Protein AF-A0A345XYV9-F1 (afdb_monomer_lite)

Radius of gyration: 31.55 Å; chains: 1; bounding box: 48×34×102 Å

pLDDT: mean 81.47, std 9.33, range [54.47, 95.12]

Structure (mmCIF, N/CA/C/O backbone):
data_AF-A0A345XYV9-F1
#
_entry.id   AF-A0A345XYV9-F1
#
loop_
_atom_site.group_PDB
_atom_site.id
_atom_site.type_symbol
_atom_site.label_atom_id
_atom_site.label_alt_id
_atom_site.label_comp_id
_atom_site.label_asym_id
_atom_site.label_entity_id
_atom_site.label_seq_id
_atom_site.pdbx_PDB_ins_code
_atom_site.Cartn_x
_atom_site.Cartn_y
_atom_site.Cartn_z
_atom_site.occupancy
_atom_site.B_iso_or_equiv
_atom_site.auth_seq_id
_atom_site.auth_comp_id
_atom_site.auth_asym_id
_atom_site.auth_atom_id
_atom_site.pdbx_PDB_model_num
ATOM 1 N N . MET A 1 1 ? 26.709 2.847 -58.798 1.00 54.47 1 MET A N 1
ATOM 2 C CA . MET A 1 1 ? 25.563 3.015 -57.867 1.00 54.47 1 MET A CA 1
ATOM 3 C C . MET A 1 1 ? 25.092 1.719 -57.188 1.00 54.47 1 MET A C 1
ATOM 5 O O . MET A 1 1 ? 24.485 1.822 -56.132 1.00 54.47 1 MET A O 1
ATOM 9 N N . ALA A 1 2 ? 25.376 0.517 -57.713 1.00 59.84 2 ALA A N 1
ATOM 10 C CA . ALA A 1 2 ? 24.894 -0.749 -57.131 1.00 59.84 2 ALA A CA 1
ATOM 11 C C . ALA A 1 2 ? 25.494 -1.095 -55.745 1.00 59.84 2 ALA A C 1
ATOM 13 O O . ALA A 1 2 ? 24.752 -1.429 -54.829 1.00 59.84 2 ALA A O 1
ATOM 14 N N . ARG A 1 3 ? 26.810 -0.907 -55.542 1.00 66.75 3 ARG A N 1
ATOM 15 C CA . ARG A 1 3 ? 27.515 -1.281 -54.291 1.00 66.75 3 ARG A CA 1
ATOM 16 C C . ARG A 1 3 ? 27.036 -0.559 -53.027 1.00 66.75 3 ARG A C 1
ATOM 18 O O . ARG A 1 3 ? 27.032 -1.137 -51.948 1.00 66.75 3 ARG A O 1
ATOM 25 N N . ILE A 1 4 ? 26.613 0.702 -53.162 1.00 77.31 4 ILE A N 1
ATOM 26 C CA . ILE A 1 4 ? 26.137 1.497 -52.020 1.00 77.31 4 ILE A CA 1
ATOM 27 C C . ILE A 1 4 ? 24.778 0.976 -51.534 1.00 77.31 4 ILE A C 1
ATOM 29 O O . ILE A 1 4 ? 24.483 1.034 -50.347 1.00 77.31 4 ILE A O 1
ATOM 33 N N . ARG A 1 5 ? 23.956 0.453 -52.457 1.00 76.50 5 ARG A N 1
ATOM 34 C CA . ARG A 1 5 ? 22.635 -0.104 -52.153 1.00 76.50 5 ARG A CA 1
ATOM 35 C C . ARG A 1 5 ? 22.787 -1.426 -51.408 1.00 76.50 5 ARG A C 1
ATOM 37 O O . ARG A 1 5 ? 22.170 -1.591 -50.366 1.00 76.50 5 ARG A O 1
ATOM 44 N N . THR A 1 6 ? 23.683 -2.299 -51.869 1.00 84.88 6 THR A N 1
ATOM 45 C CA . THR A 1 6 ? 23.986 -3.567 -51.191 1.00 84.88 6 THR A CA 1
ATOM 46 C C . THR A 1 6 ? 24.543 -3.346 -49.782 1.00 84.88 6 THR A C 1
ATOM 48 O O . THR A 1 6 ? 24.063 -3.960 -48.836 1.00 84.88 6 THR A O 1
ATOM 51 N N . ALA A 1 7 ? 25.486 -2.411 -49.611 1.00 86.81 7 ALA A N 1
ATOM 52 C CA . ALA A 1 7 ? 26.042 -2.083 -48.295 1.00 86.81 7 ALA A CA 1
ATOM 53 C C . ALA A 1 7 ? 24.980 -1.543 -47.317 1.00 86.81 7 ALA A C 1
ATOM 55 O O . ALA A 1 7 ? 24.964 -1.923 -46.150 1.00 86.81 7 ALA A O 1
ATOM 56 N N . ARG A 1 8 ? 24.054 -0.700 -47.798 1.00 86.75 8 ARG A N 1
ATOM 57 C CA . ARG A 1 8 ? 22.944 -0.169 -46.987 1.00 86.75 8 ARG A CA 1
ATOM 58 C C . ARG A 1 8 ? 21.970 -1.256 -46.536 1.00 86.75 8 ARG A C 1
ATOM 60 O O . ARG A 1 8 ? 21.510 -1.208 -45.403 1.00 86.75 8 ARG A O 1
ATOM 67 N N . VAL A 1 9 ? 21.679 -2.231 -47.397 1.00 92.56 9 VAL A N 1
ATOM 68 C CA . VAL A 1 9 ? 20.795 -3.358 -47.057 1.00 92.56 9 VAL A CA 1
ATOM 69 C C . VAL A 1 9 ? 21.422 -4.233 -45.974 1.00 92.56 9 VAL A C 1
ATOM 71 O O . VAL A 1 9 ? 20.760 -4.547 -44.991 1.00 92.56 9 VAL A O 1
ATOM 74 N N . ILE A 1 10 ? 22.708 -4.565 -46.102 1.00 92.31 10 ILE A N 1
ATOM 75 C CA . ILE A 1 10 ? 23.420 -5.361 -45.091 1.00 92.31 10 ILE A CA 1
ATOM 76 C C . ILE A 1 10 ? 23.459 -4.621 -43.750 1.00 92.31 10 ILE A C 1
ATOM 78 O O . ILE A 1 10 ? 23.176 -5.215 -42.714 1.00 92.31 10 ILE A O 1
ATOM 82 N N . ALA A 1 11 ? 23.744 -3.316 -43.771 1.00 91.81 11 ALA A N 1
ATOM 83 C CA . ALA A 1 11 ? 23.748 -2.494 -42.565 1.00 91.81 11 ALA A CA 1
ATOM 84 C C . ALA A 1 11 ? 22.368 -2.444 -41.882 1.00 91.81 11 ALA A C 1
ATOM 86 O O . ALA A 1 11 ? 22.289 -2.537 -40.660 1.00 91.81 11 ALA A O 1
ATOM 87 N N . ALA A 1 12 ? 21.282 -2.350 -42.656 1.00 93.31 12 ALA A N 1
ATOM 88 C CA . ALA A 1 12 ? 19.923 -2.353 -42.120 1.00 93.31 12 ALA A CA 1
ATOM 89 C C . ALA A 1 12 ? 19.558 -3.694 -41.461 1.00 93.31 12 ALA A C 1
ATOM 91 O O . ALA A 1 12 ? 18.980 -3.707 -40.378 1.00 93.31 12 ALA A O 1
ATOM 92 N N . VAL A 1 13 ? 19.938 -4.818 -42.077 1.00 94.62 13 VAL A N 1
ATOM 93 C CA . VAL A 1 13 ? 19.688 -6.160 -41.522 1.00 94.62 13 VAL A CA 1
ATOM 94 C C . VAL A 1 13 ? 20.525 -6.405 -40.263 1.00 94.62 13 VAL A C 1
ATOM 96 O O . VAL A 1 13 ? 20.017 -6.936 -39.279 1.00 94.62 13 VAL A O 1
ATOM 99 N N . ALA A 1 14 ? 21.785 -5.965 -40.253 1.00 95.06 14 ALA A N 1
ATOM 100 C CA . ALA A 1 14 ? 22.665 -6.095 -39.092 1.00 95.06 14 ALA A CA 1
ATOM 101 C C . ALA A 1 14 ? 22.172 -5.299 -37.867 1.00 95.06 14 ALA A C 1
ATOM 103 O O . ALA A 1 14 ? 22.473 -5.670 -36.736 1.00 95.06 14 ALA A O 1
ATOM 104 N N . ALA A 1 15 ? 21.396 -4.230 -38.076 1.00 95.12 15 ALA A N 1
ATOM 105 C CA . ALA A 1 15 ? 20.849 -3.404 -37.003 1.00 95.12 15 ALA A CA 1
ATOM 106 C C . ALA A 1 15 ? 19.570 -3.977 -36.358 1.00 95.12 15 ALA A C 1
ATOM 108 O O . ALA A 1 15 ? 19.131 -3.453 -35.335 1.00 95.12 15 ALA A O 1
ATOM 109 N N . LEU A 1 16 ? 18.972 -5.044 -36.905 1.00 93.62 16 LEU A N 1
ATOM 110 C CA . LEU A 1 16 ? 17.700 -5.595 -36.416 1.00 93.62 16 LEU A CA 1
ATOM 111 C C . LEU A 1 16 ? 17.717 -6.043 -34.939 1.00 93.62 16 LEU A C 1
ATOM 113 O O . LEU A 1 16 ? 16.756 -5.724 -34.242 1.00 93.62 16 LEU A O 1
ATOM 117 N N . PRO A 1 17 ? 18.764 -6.712 -34.408 1.00 91.75 17 PRO A N 1
ATOM 118 C CA . PRO A 1 17 ? 18.795 -7.104 -32.994 1.00 91.75 17 PRO A CA 1
ATOM 119 C C . PRO A 1 17 ? 18.814 -5.896 -32.049 1.00 91.75 17 PRO A C 1
ATOM 121 O O . PRO A 1 17 ? 18.143 -5.890 -31.020 1.00 91.75 17 PRO A O 1
ATOM 124 N N . LE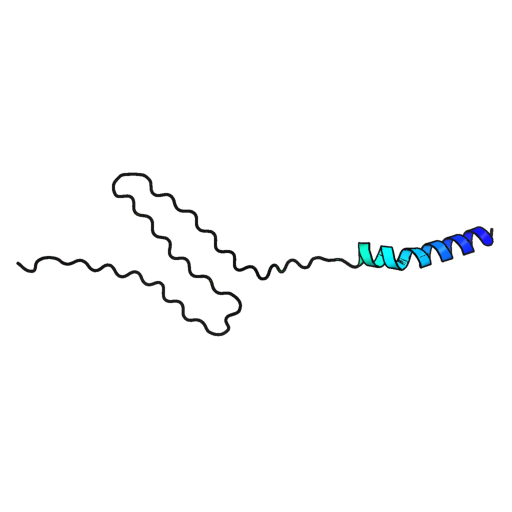U A 1 18 ? 19.545 -4.844 -32.428 1.00 90.50 18 LEU A N 1
ATOM 125 C CA . LEU A 1 18 ? 19.586 -3.587 -31.684 1.00 90.50 18 LEU A CA 1
ATOM 126 C C . LEU A 1 18 ? 18.245 -2.849 -31.773 1.00 90.50 18 LEU A C 1
ATOM 128 O O . LEU A 1 18 ? 17.754 -2.336 -30.773 1.00 90.50 18 LEU A O 1
ATOM 132 N N . ALA A 1 19 ? 17.632 -2.824 -32.958 1.00 92.06 19 ALA A N 1
ATOM 133 C CA . ALA A 1 19 ? 16.312 -2.240 -33.159 1.00 92.06 19 ALA A CA 1
ATOM 134 C C . ALA A 1 19 ? 15.256 -2.960 -32.311 1.00 92.06 19 ALA A C 1
ATOM 136 O O . ALA A 1 19 ? 14.441 -2.304 -31.678 1.00 92.06 19 ALA A O 1
ATOM 137 N N . PHE A 1 20 ? 15.311 -4.289 -32.225 1.00 89.38 20 PHE A N 1
ATOM 138 C CA . PHE A 1 20 ? 14.441 -5.064 -31.345 1.00 89.38 20 PHE A CA 1
ATOM 139 C C . PHE A 1 20 ? 14.655 -4.711 -29.868 1.00 89.38 20 PHE A C 1
ATOM 141 O O . PHE A 1 20 ? 13.685 -4.510 -29.147 1.00 89.38 20 PHE A O 1
ATOM 148 N N . ALA A 1 21 ? 15.903 -4.554 -29.422 1.00 86.88 21 ALA A N 1
ATOM 149 C CA . ALA A 1 21 ? 16.196 -4.165 -28.043 1.00 86.88 21 ALA A CA 1
ATOM 150 C C . ALA A 1 21 ? 15.678 -2.757 -27.689 1.00 86.88 21 ALA A C 1
ATOM 152 O O . ALA A 1 21 ? 15.182 -2.544 -26.587 1.00 86.88 21 ALA A O 1
ATOM 153 N N . VAL A 1 22 ? 15.778 -1.795 -28.613 1.00 84.69 22 VAL A N 1
ATOM 154 C CA . VAL A 1 22 ? 15.402 -0.390 -28.357 1.00 84.69 22 VAL A CA 1
ATOM 155 C C . VAL A 1 22 ? 13.914 -0.123 -28.618 1.00 84.69 22 VAL A C 1
ATOM 157 O O . VAL A 1 22 ? 13.314 0.711 -27.945 1.00 84.69 22 VAL A O 1
ATOM 160 N N . LEU A 1 23 ? 13.306 -0.823 -29.579 1.00 87.38 23 LEU A N 1
ATOM 161 C CA . LEU A 1 23 ? 11.920 -0.605 -30.017 1.00 87.38 23 LEU A CA 1
ATOM 162 C C . LEU A 1 23 ? 10.945 -1.666 -29.487 1.00 87.38 23 LEU A C 1
ATOM 164 O O . LEU A 1 23 ? 9.738 -1.461 -29.569 1.00 87.38 23 LEU A O 1
ATOM 168 N N . GLY A 1 24 ? 11.440 -2.792 -28.963 1.00 84.38 24 GLY A N 1
ATOM 169 C CA . GLY A 1 24 ? 10.617 -3.893 -28.449 1.00 84.38 24 GLY A CA 1
ATOM 170 C C . GLY A 1 24 ? 9.877 -3.571 -27.151 1.00 84.38 24 GLY A C 1
ATOM 171 O O . GLY A 1 24 ? 8.939 -4.281 -26.807 1.00 84.38 24 GLY A O 1
ATOM 172 N N . GLY A 1 25 ? 10.259 -2.481 -26.477 1.00 73.31 25 GLY A N 1
ATOM 173 C CA . GLY A 1 25 ? 9.625 -1.983 -25.261 1.00 73.31 25 GLY A CA 1
ATOM 174 C C . GLY A 1 25 ? 9.875 -2.862 -24.031 1.00 73.31 25 GLY A C 1
ATOM 175 O O . GLY A 1 25 ? 9.775 -4.082 -24.073 1.00 73.31 25 GLY A O 1
ATOM 176 N N . VAL A 1 26 ? 10.135 -2.228 -22.889 1.00 69.81 26 VAL A N 1
ATOM 177 C CA . VAL A 1 26 ? 9.832 -2.808 -21.574 1.00 69.81 26 VAL A CA 1
ATOM 178 C C . VAL A 1 26 ? 9.189 -1.723 -20.723 1.00 69.81 26 VAL A C 1
ATOM 180 O O . VAL A 1 26 ? 9.853 -0.865 -20.156 1.00 69.81 26 VAL A O 1
ATOM 183 N N . ALA A 1 27 ? 7.864 -1.749 -20.656 1.00 61.62 27 ALA A N 1
ATOM 184 C CA . ALA A 1 27 ? 7.112 -1.042 -19.631 1.00 61.62 27 ALA A CA 1
ATOM 185 C C . ALA A 1 27 ? 6.329 -2.083 -18.829 1.00 61.62 27 ALA A C 1
ATOM 187 O O . ALA A 1 27 ? 5.105 -2.138 -18.886 1.00 61.62 27 ALA A O 1
ATOM 188 N N . GLN A 1 28 ? 7.040 -2.955 -18.109 1.00 64.81 28 GLN A N 1
ATOM 189 C CA . GLN A 1 28 ? 6.417 -3.660 -16.992 1.00 64.81 28 GLN A CA 1
ATOM 190 C C . GLN A 1 28 ? 6.397 -2.700 -15.808 1.00 64.81 28 GLN A C 1
ATOM 192 O O . GLN A 1 28 ? 7.316 -2.658 -15.000 1.00 64.81 28 GLN A O 1
ATOM 197 N N . ALA A 1 29 ? 5.342 -1.894 -15.756 1.00 61.22 29 ALA A N 1
ATOM 198 C CA . ALA A 1 29 ? 4.923 -1.216 -14.543 1.00 61.22 29 ALA A CA 1
ATOM 199 C C . ALA A 1 29 ? 3.937 -2.133 -13.809 1.00 61.22 29 ALA A C 1
ATOM 201 O O . ALA A 1 29 ? 2.758 -1.821 -13.695 1.00 61.22 29 ALA A O 1
ATOM 202 N N . ASP A 1 30 ? 4.396 -3.307 -13.388 1.00 64.69 30 ASP A N 1
ATOM 203 C CA . ASP A 1 30 ? 3.689 -4.042 -12.345 1.00 64.69 30 ASP A CA 1
ATOM 204 C C . ASP A 1 30 ? 4.709 -4.446 -11.297 1.00 64.69 30 ASP A C 1
ATOM 206 O O . ASP A 1 30 ? 5.458 -5.409 -11.449 1.00 64.69 30 ASP A O 1
ATOM 210 N N . ASP A 1 31 ? 4.771 -3.630 -10.256 1.00 59.19 31 ASP A N 1
ATOM 211 C CA . ASP A 1 31 ? 5.673 -3.848 -9.143 1.00 59.19 31 ASP A CA 1
ATOM 212 C C . 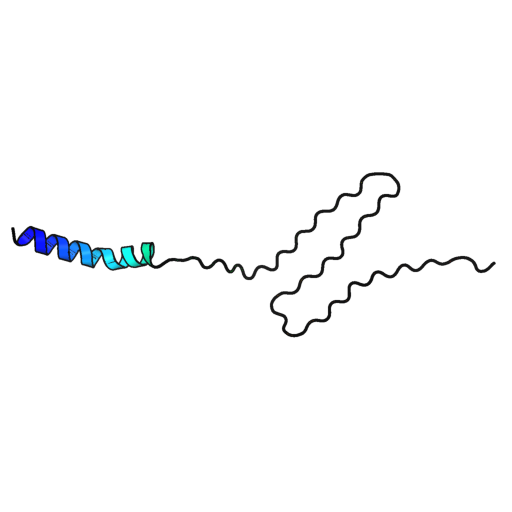ASP A 1 31 ? 5.160 -4.959 -8.211 1.00 59.19 31 ASP A C 1
ATOM 214 O O . ASP A 1 31 ? 5.869 -5.309 -7.271 1.00 59.19 31 ASP A O 1
ATOM 218 N N . GLY A 1 32 ? 3.934 -5.486 -8.382 1.00 63.59 32 GLY A N 1
ATOM 219 C CA . GLY A 1 32 ? 3.321 -6.442 -7.445 1.00 63.59 32 GLY A CA 1
ATOM 220 C C . GLY A 1 32 ? 3.330 -5.961 -5.983 1.00 63.59 32 GLY A C 1
ATOM 221 O O . GLY A 1 32 ? 3.169 -6.748 -5.046 1.00 63.59 32 GLY A O 1
ATOM 222 N N . ARG A 1 33 ? 3.603 -4.669 -5.768 1.00 68.50 33 ARG A N 1
ATOM 223 C CA . ARG A 1 33 ? 3.998 -4.109 -4.483 1.00 68.50 33 ARG A CA 1
ATOM 224 C C . ARG A 1 33 ? 2.772 -3.647 -3.744 1.00 68.50 33 ARG A C 1
ATOM 226 O O . ARG A 1 33 ? 2.149 -2.646 -4.080 1.00 68.50 33 ARG A O 1
ATOM 233 N N . ASN A 1 34 ? 2.519 -4.336 -2.650 1.00 75.00 34 ASN A N 1
ATOM 234 C CA . ASN A 1 34 ? 1.576 -3.903 -1.649 1.00 75.00 34 ASN A CA 1
ATOM 235 C C . ASN A 1 34 ? 2.234 -2.872 -0.721 1.00 75.00 34 ASN A C 1
ATOM 237 O O . ASN A 1 34 ? 2.761 -3.221 0.335 1.00 75.00 34 ASN A O 1
ATOM 241 N N . SER A 1 35 ? 2.302 -1.610 -1.151 1.00 80.25 35 SER A N 1
ATOM 242 C CA . SER A 1 35 ? 2.895 -0.540 -0.343 1.00 80.25 35 SER A CA 1
ATOM 243 C C . SER A 1 35 ? 1.833 0.120 0.528 1.00 80.25 35 SER A C 1
ATOM 245 O O . SER A 1 35 ? 0.857 0.666 0.023 1.00 80.25 35 SER A O 1
ATOM 247 N N . THR A 1 36 ? 2.032 0.079 1.844 1.00 82.00 36 THR A N 1
ATOM 248 C CA . THR A 1 36 ? 1.188 0.792 2.809 1.00 82.00 36 THR A CA 1
ATOM 249 C C . THR A 1 36 ? 2.061 1.801 3.532 1.00 82.00 36 THR A C 1
ATOM 251 O O . THR A 1 36 ? 2.961 1.422 4.278 1.00 82.00 36 THR A O 1
ATOM 254 N N . VAL A 1 37 ? 1.824 3.084 3.277 1.00 84.62 37 VAL A N 1
ATOM 255 C CA . VAL A 1 37 ? 2.524 4.186 3.941 1.00 84.62 37 VAL A CA 1
ATOM 256 C C . VAL A 1 37 ? 1.559 4.810 4.932 1.00 84.62 37 VAL A C 1
ATOM 258 O O . VAL A 1 37 ? 0.424 5.116 4.572 1.00 84.62 37 VAL A O 1
ATOM 261 N N . ASN A 1 38 ? 2.013 5.000 6.168 1.00 82.94 38 ASN A N 1
ATOM 262 C CA . ASN A 1 38 ? 1.241 5.700 7.178 1.00 82.94 38 ASN A CA 1
ATOM 263 C C . ASN A 1 38 ? 2.096 6.777 7.844 1.00 82.94 38 ASN A C 1
ATOM 265 O O . ASN A 1 38 ? 3.224 6.510 8.256 1.00 82.94 38 ASN A O 1
ATOM 269 N N . SER A 1 39 ? 1.554 7.988 7.919 1.00 84.94 39 SER A N 1
ATOM 270 C CA . SER A 1 39 ? 2.210 9.157 8.498 1.00 84.94 39 SER A CA 1
ATOM 271 C C . SER A 1 39 ? 1.335 9.694 9.609 1.00 84.94 39 SER A C 1
ATOM 273 O O . SER A 1 39 ? 0.169 10.018 9.393 1.00 84.94 39 SER A O 1
ATOM 275 N N . GLN A 1 40 ? 1.912 9.806 10.796 1.00 86.56 40 GLN A N 1
ATOM 276 C CA . GLN A 1 40 ? 1.169 10.103 12.003 1.00 86.56 40 GLN A CA 1
ATOM 277 C C . GLN A 1 40 ? 1.886 11.153 12.839 1.00 86.56 40 GLN A C 1
ATOM 279 O O . GLN A 1 40 ? 3.067 11.024 13.145 1.00 86.56 40 GLN A O 1
ATOM 284 N N . VAL A 1 41 ? 1.151 12.204 13.203 1.00 88.25 41 VAL A N 1
ATOM 285 C CA . VAL A 1 41 ? 1.631 13.310 14.032 1.00 88.25 41 VAL A CA 1
ATOM 286 C C . VAL A 1 41 ? 0.530 13.666 15.030 1.00 88.25 41 VAL A C 1
ATOM 288 O O . VAL A 1 41 ? -0.551 14.080 14.627 1.00 88.25 41 VAL A O 1
ATOM 291 N N . ALA A 1 42 ? 0.805 13.510 16.325 1.00 86.31 42 ALA A N 1
ATOM 292 C CA . ALA A 1 42 ? -0.028 14.023 17.414 1.00 86.31 42 ALA A CA 1
ATOM 293 C C . ALA A 1 42 ? 0.812 14.992 18.250 1.00 86.31 42 ALA A C 1
ATOM 295 O O . ALA A 1 42 ? 1.849 14.607 18.787 1.00 86.31 42 ALA A O 1
ATOM 296 N N . VAL A 1 43 ? 0.389 16.255 18.330 1.00 90.06 43 VAL A N 1
ATOM 297 C CA . VAL A 1 43 ? 1.107 17.305 19.067 1.00 90.06 43 VAL A CA 1
ATOM 298 C C . VAL A 1 43 ? 0.121 18.060 19.952 1.00 90.06 43 VAL A C 1
ATOM 300 O O . VAL A 1 43 ? -0.901 18.540 19.471 1.00 90.06 43 VAL A O 1
ATOM 303 N N . GLY A 1 44 ? 0.450 18.184 21.238 1.00 90.62 44 GLY A N 1
ATOM 304 C CA . GLY A 1 44 ? -0.381 18.843 22.251 1.00 90.62 44 GLY A CA 1
ATOM 305 C C . GLY A 1 44 ? -0.761 17.910 23.406 1.00 90.62 44 GLY A C 1
ATOM 306 O O . GLY A 1 44 ? -0.665 16.690 23.295 1.00 90.62 44 GLY A O 1
ATOM 307 N N . ALA A 1 45 ? -1.166 18.483 24.543 1.00 87.25 45 ALA A N 1
ATOM 308 C CA . ALA A 1 45 ? -1.592 17.711 25.710 1.00 87.25 45 ALA A CA 1
ATOM 309 C C . ALA A 1 45 ? -2.967 17.070 25.462 1.00 87.25 45 ALA A C 1
ATOM 311 O O . ALA A 1 45 ? -3.902 17.756 25.055 1.00 87.25 45 ALA A O 1
ATOM 312 N N . GLY A 1 46 ? -3.080 15.761 25.703 1.00 83.94 46 GLY A N 1
ATOM 313 C CA . GLY A 1 46 ? -4.284 14.985 25.386 1.00 83.94 46 GLY A CA 1
ATOM 314 C C . GLY A 1 46 ? -4.414 14.595 23.909 1.00 83.94 46 GLY A C 1
ATOM 315 O O . GLY A 1 46 ? -5.469 14.117 23.507 1.00 83.94 46 GLY A O 1
ATOM 316 N N . ALA A 1 47 ? -3.373 14.799 23.094 1.00 85.69 47 ALA A N 1
ATOM 317 C CA . ALA A 1 47 ? -3.374 14.343 21.712 1.00 85.69 47 ALA A CA 1
ATOM 318 C C . ALA A 1 47 ? -3.152 12.823 21.648 1.00 85.69 47 ALA A C 1
ATOM 320 O O . ALA A 1 47 ? -2.136 12.317 22.123 1.00 85.69 47 ALA A O 1
ATOM 321 N N . SER A 1 48 ? -4.084 12.123 21.009 1.00 82.94 48 SER A N 1
ATOM 322 C CA . SER A 1 48 ? -3.986 10.701 20.679 1.00 82.94 48 SER A CA 1
ATOM 323 C C . SER A 1 48 ? -4.017 10.544 19.166 1.00 82.94 48 SER A C 1
ATOM 325 O O . SER A 1 48 ? -4.673 11.317 18.467 1.00 82.94 48 SER A O 1
ATOM 327 N N . ASN A 1 49 ? -3.284 9.566 18.650 1.00 82.19 49 ASN A N 1
ATOM 328 C CA . ASN A 1 49 ? -3.250 9.272 17.228 1.00 82.19 49 ASN A CA 1
ATOM 329 C C . ASN A 1 49 ? -3.120 7.769 17.039 1.00 82.19 49 ASN A C 1
ATOM 331 O O . ASN A 1 49 ? -2.159 7.177 17.517 1.00 82.19 49 ASN A O 1
ATOM 335 N N . GLU A 1 50 ? -4.083 7.189 16.335 1.00 83.94 50 GLU A N 1
ATOM 336 C CA . GLU A 1 50 ? -4.216 5.749 16.156 1.00 83.94 50 GLU A CA 1
ATOM 337 C C . GLU A 1 50 ? -4.280 5.430 14.665 1.00 83.94 50 GLU A C 1
ATOM 339 O O . GLU A 1 50 ? -4.970 6.094 13.888 1.00 83.94 50 GLU A O 1
ATOM 344 N N . ALA A 1 51 ? -3.469 4.458 14.254 1.00 81.06 51 ALA A N 1
ATOM 345 C CA . ALA A 1 51 ? -3.291 4.057 12.865 1.00 81.06 51 ALA A CA 1
ATOM 346 C C . ALA A 1 51 ? -3.887 2.679 12.670 1.00 81.06 51 ALA A C 1
ATOM 348 O O . ALA A 1 51 ? -3.355 1.701 13.188 1.00 81.06 51 ALA A O 1
ATOM 349 N N . ASN A 1 52 ? -4.932 2.589 11.857 1.00 79.50 52 ASN A N 1
ATOM 350 C CA . ASN A 1 52 ? -5.617 1.332 11.639 1.00 79.50 52 ASN A CA 1
ATOM 351 C C . ASN A 1 52 ? -5.535 0.898 10.175 1.00 79.50 52 ASN A C 1
ATOM 353 O O . ASN A 1 52 ? -6.524 0.896 9.450 1.00 79.50 52 ASN A O 1
ATOM 357 N N . ASN A 1 53 ? -4.335 0.537 9.716 1.00 85.06 53 ASN A N 1
ATOM 358 C CA . ASN A 1 53 ? -4.112 0.128 8.329 1.00 85.06 53 ASN A CA 1
ATOM 359 C C . ASN A 1 53 ? -4.030 -1.395 8.201 1.00 85.06 53 ASN A C 1
ATOM 361 O O . ASN A 1 53 ? -3.129 -2.016 8.761 1.00 85.06 53 ASN A O 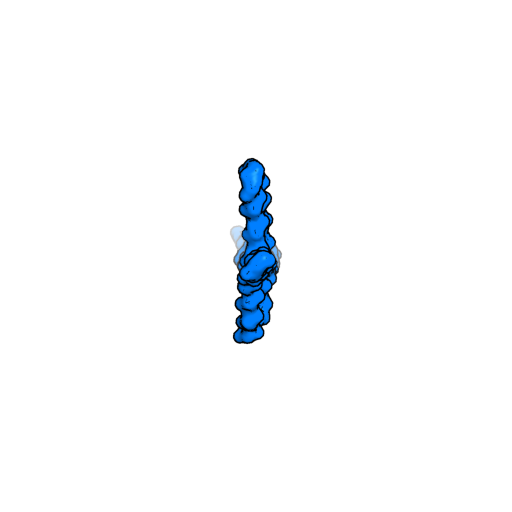1
ATOM 365 N N . ALA A 1 54 ? -4.905 -1.972 7.379 1.00 84.94 54 ALA A N 1
ATOM 366 C CA . ALA A 1 54 ? -4.799 -3.346 6.911 1.00 84.94 54 ALA A CA 1
ATOM 367 C C . ALA A 1 54 ? -4.646 -3.364 5.395 1.00 84.94 54 ALA A C 1
ATOM 369 O O . ALA A 1 54 ? -5.291 -2.606 4.672 1.00 84.94 54 ALA A O 1
ATOM 370 N N . SER A 1 55 ? -3.763 -4.230 4.915 1.00 87.81 55 SER A N 1
ATOM 371 C CA . SER A 1 55 ? -3.390 -4.274 3.514 1.00 87.81 55 SER A CA 1
ATOM 372 C C . SER A 1 55 ? -3.314 -5.714 3.038 1.00 87.81 55 SER A C 1
ATOM 374 O O . SER A 1 55 ? -2.685 -6.554 3.681 1.00 87.81 55 SER A O 1
ATOM 376 N N . LEU A 1 56 ? -3.977 -5.998 1.920 1.00 82.06 56 LEU A N 1
ATOM 377 C CA . LEU A 1 56 ? -4.124 -7.334 1.358 1.00 82.06 56 LEU A CA 1
ATOM 378 C C . LEU A 1 56 ? -3.648 -7.325 -0.089 1.00 82.06 56 LEU A C 1
ATOM 380 O O . LEU A 1 56 ? -4.064 -6.477 -0.873 1.00 82.06 56 LEU A O 1
ATOM 384 N N . ASN A 1 57 ? -2.828 -8.306 -0.452 1.00 84.00 57 ASN A N 1
ATOM 385 C CA . ASN A 1 57 ? -2.370 -8.497 -1.822 1.00 84.00 57 ASN A CA 1
ATOM 386 C C . ASN A 1 57 ? -2.672 -9.922 -2.273 1.00 84.00 57 ASN A C 1
ATOM 388 O O . ASN A 1 57 ? -2.410 -10.862 -1.526 1.00 84.00 57 ASN A O 1
ATOM 392 N N . ASN A 1 58 ? -3.204 -10.080 -3.485 1.00 73.50 58 ASN A N 1
ATOM 393 C CA . ASN A 1 58 ? -3.480 -11.385 -4.094 1.00 73.50 58 ASN A CA 1
ATO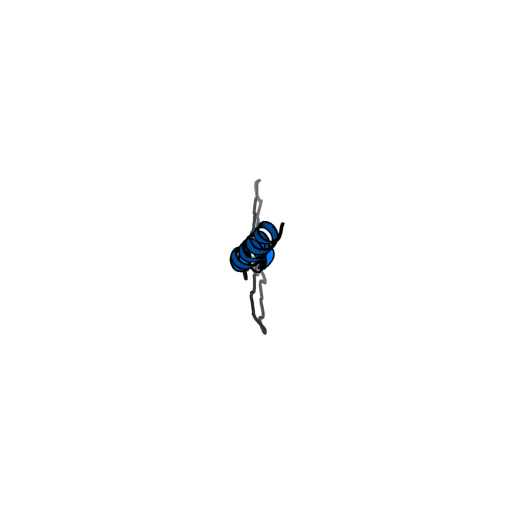M 394 C C . ASN A 1 58 ? -4.296 -12.368 -3.228 1.00 73.50 58 ASN A C 1
ATOM 396 O O . ASN A 1 58 ? -4.032 -13.570 -3.258 1.00 73.50 58 ASN A O 1
ATOM 400 N N . SER A 1 59 ? -5.309 -11.903 -2.490 1.00 80.62 59 SER A N 1
ATOM 401 C CA . SER A 1 59 ? -6.138 -12.814 -1.692 1.00 80.62 59 SER A CA 1
ATOM 402 C C . SER A 1 59 ? -7.577 -12.928 -2.212 1.00 80.62 59 SER A C 1
ATOM 404 O O . SER A 1 59 ? -8.328 -11.956 -2.120 1.00 80.62 59 SER A O 1
ATOM 406 N N . PRO A 1 60 ? -7.990 -14.099 -2.744 1.00 72.69 60 PRO A N 1
ATOM 407 C CA . PRO A 1 60 ? -9.339 -14.306 -3.276 1.00 72.69 60 PRO A CA 1
ATOM 408 C C . PRO A 1 60 ? -10.422 -14.375 -2.187 1.00 72.69 60 PRO A C 1
ATOM 410 O O . PRO A 1 60 ? -11.585 -14.124 -2.486 1.00 72.69 60 PRO A O 1
ATOM 413 N N . PHE A 1 61 ? -10.053 -14.667 -0.932 1.00 79.69 61 PHE A N 1
ATOM 414 C CA . PHE A 1 61 ? -10.950 -14.638 0.226 1.00 79.69 61 PHE A CA 1
ATOM 415 C C . PHE A 1 61 ? -10.184 -14.145 1.457 1.00 79.69 61 PHE A C 1
ATOM 417 O O . PHE A 1 61 ? -9.328 -14.850 1.984 1.00 79.69 61 PHE A O 1
ATOM 424 N N . SER A 1 62 ? -10.475 -12.928 1.917 1.00 82.31 62 SER A N 1
ATOM 425 C CA . SER A 1 62 ? -9.924 -12.376 3.160 1.00 82.31 62 SER A CA 1
ATOM 426 C C . SER A 1 62 ? -11.010 -11.676 3.948 1.00 82.31 62 SER A C 1
ATOM 428 O O . SER A 1 62 ? -11.746 -10.863 3.394 1.00 82.31 62 SER A O 1
ATOM 430 N N . VAL A 1 63 ? -11.070 -11.965 5.243 1.00 86.56 63 VAL A N 1
ATOM 431 C CA . VAL A 1 63 ? -11.817 -11.161 6.208 1.00 86.56 63 VAL A CA 1
ATOM 432 C C . VAL A 1 63 ? -10.791 -10.381 7.011 1.00 86.56 63 VAL A C 1
ATOM 434 O O . VAL A 1 63 ? -9.852 -10.964 7.551 1.00 86.56 63 VAL A O 1
ATOM 437 N N . VAL A 1 64 ? -10.956 -9.064 7.047 1.00 87.12 64 VAL A N 1
ATOM 438 C CA . VAL A 1 64 ? -10.138 -8.155 7.845 1.00 87.12 64 VAL A CA 1
ATOM 439 C C . VAL A 1 64 ? -11.071 -7.489 8.840 1.00 87.12 64 VAL A C 1
ATOM 441 O O . VAL A 1 64 ? -11.981 -6.765 8.441 1.00 87.12 64 VAL A O 1
ATOM 444 N N . ASP A 1 65 ? -10.845 -7.760 10.121 1.00 87.50 65 ASP A N 1
ATOM 445 C CA . ASP A 1 65 ? -11.496 -7.070 11.227 1.00 87.50 65 ASP A CA 1
ATOM 446 C C . ASP A 1 65 ? -10.446 -6.213 11.932 1.00 87.50 65 ASP A C 1
ATOM 448 O O . ASP A 1 65 ? -9.411 -6.716 12.370 1.00 87.50 65 ASP A O 1
ATOM 452 N N . GLN A 1 66 ? -10.696 -4.910 11.974 1.00 88.31 66 GLN A N 1
ATOM 453 C CA . GLN A 1 66 ? -9.825 -3.931 12.611 1.00 88.31 66 GLN A CA 1
ATOM 454 C C . GLN A 1 66 ? -10.535 -3.190 13.749 1.00 88.31 66 GLN A C 1
ATOM 456 O O . GLN A 1 66 ? -10.222 -2.035 14.033 1.00 88.31 66 GLN A O 1
ATOM 461 N N . SER A 1 67 ? -11.549 -3.805 14.351 1.00 88.44 67 SER A N 1
ATOM 462 C CA . SER A 1 67 ? -12.341 -3.171 15.400 1.00 88.44 67 SER A CA 1
ATOM 463 C C . SER A 1 67 ? -11.475 -2.768 16.599 1.00 88.44 67 SER A C 1
ATOM 465 O O . SER A 1 67 ? -10.713 -3.576 17.129 1.00 88.44 67 SER A O 1
ATOM 467 N N . ASP A 1 68 ? -11.631 -1.522 17.045 1.00 81.12 68 ASP A N 1
ATOM 468 C CA . ASP A 1 68 ? -11.065 -1.025 18.298 1.00 81.12 68 ASP A CA 1
ATOM 469 C C . ASP A 1 68 ? -12.055 -1.279 19.444 1.00 81.12 68 ASP A C 1
ATOM 471 O O . ASP A 1 68 ? -13.262 -1.076 19.288 1.00 81.12 68 ASP A O 1
ATOM 475 N N . THR A 1 69 ? -11.571 -1.759 20.591 1.00 79.44 69 THR A N 1
ATOM 476 C CA 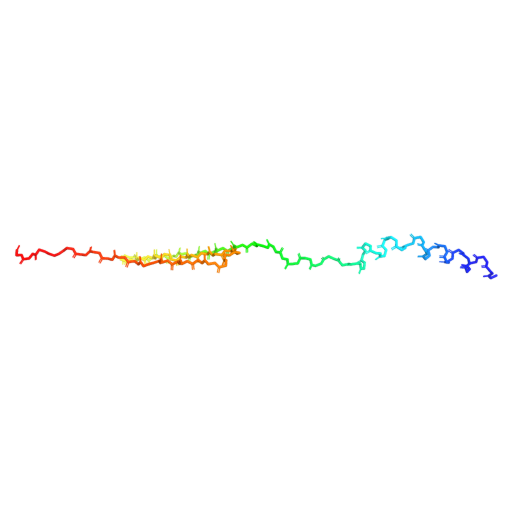. THR A 1 69 ? -12.420 -2.051 21.756 1.00 79.44 69 THR A CA 1
ATOM 477 C C . THR A 1 69 ? -11.948 -1.244 22.952 1.00 79.44 69 THR A C 1
ATOM 479 O O . THR A 1 69 ? -10.980 -1.600 23.622 1.00 79.44 69 THR A O 1
ATOM 482 N N . VAL A 1 70 ? -12.691 -0.184 23.266 1.00 79.62 70 VAL A N 1
ATOM 483 C CA . VAL A 1 7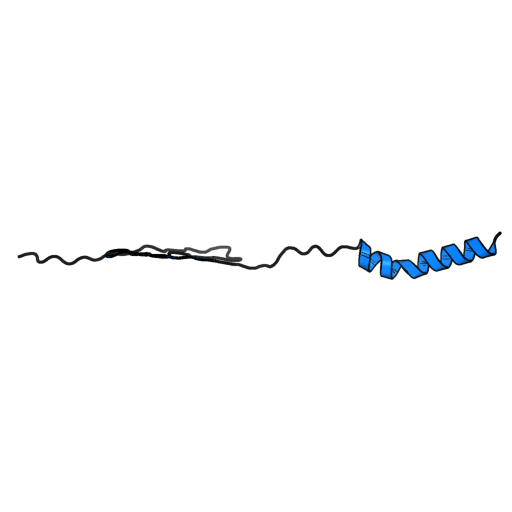0 ? -12.457 0.626 24.463 1.00 79.62 70 VAL A CA 1
ATOM 484 C C . VAL A 1 70 ? -13.288 0.069 25.616 1.00 79.62 70 VAL A C 1
ATOM 486 O O . VAL A 1 70 ? -14.514 0.171 25.620 1.00 79.62 70 VAL A O 1
ATOM 489 N N . ILE A 1 71 ? -12.618 -0.521 26.608 1.00 75.94 71 ILE A N 1
ATOM 490 C CA . ILE A 1 71 ? -13.248 -0.975 27.853 1.00 75.94 71 ILE A CA 1
ATOM 491 C C . ILE A 1 71 ? -12.939 0.048 28.940 1.00 75.94 71 ILE A C 1
ATOM 493 O O . ILE A 1 71 ? -11.782 0.250 29.305 1.00 75.94 71 ILE A O 1
ATOM 497 N N . THR A 1 72 ? -13.975 0.684 29.477 1.00 82.19 72 THR A N 1
ATOM 498 C CA . THR A 1 72 ? -13.847 1.594 30.618 1.00 82.19 72 THR A CA 1
ATOM 499 C C . THR A 1 72 ? -14.590 1.009 31.804 1.00 82.19 72 THR A C 1
ATOM 501 O O . THR A 1 72 ? -15.795 0.771 31.739 1.00 82.19 72 THR A O 1
ATOM 504 N N . PHE A 1 73 ? -13.862 0.777 32.892 1.00 81.06 73 PHE A N 1
ATOM 505 C CA . PHE A 1 73 ? -14.457 0.423 34.172 1.00 81.06 73 PHE A CA 1
ATOM 506 C C . PHE A 1 73 ? -14.829 1.704 34.916 1.00 81.06 73 PHE A C 1
ATOM 508 O O . PHE A 1 73 ? -14.042 2.647 34.979 1.00 81.06 73 PHE A O 1
ATOM 515 N N . THR A 1 74 ? -16.035 1.726 35.470 1.00 84.50 74 THR A N 1
ATOM 516 C CA . THR A 1 74 ? -16.466 2.724 36.445 1.00 84.50 74 THR A CA 1
ATOM 517 C C . THR A 1 74 ? -16.959 1.981 37.674 1.00 84.50 74 THR A C 1
ATOM 519 O O . THR A 1 74 ? -17.571 0.914 37.550 1.00 84.50 74 THR A O 1
ATOM 522 N N . ASP A 1 75 ? -16.628 2.501 38.851 1.00 80.00 75 ASP A N 1
ATOM 523 C CA . ASP A 1 75 ? -17.077 1.905 40.098 1.00 80.00 75 ASP A CA 1
ATOM 524 C C . ASP A 1 75 ? -18.603 1.982 40.173 1.00 80.00 75 ASP A C 1
ATOM 526 O O . ASP A 1 75 ? -19.219 3.003 39.862 1.00 80.00 75 ASP A O 1
ATOM 530 N N . LEU A 1 76 ? -19.220 0.864 40.546 1.00 70.56 76 LEU A N 1
ATOM 531 C CA . LEU A 1 76 ? -20.673 0.773 40.671 1.00 70.56 76 LEU A CA 1
ATOM 532 C C . LEU A 1 76 ? -21.179 1.435 41.965 1.00 70.56 76 LEU A C 1
ATOM 534 O O . LEU A 1 76 ? -22.380 1.694 42.074 1.00 70.56 76 LEU A O 1
ATOM 538 N N . TRP A 1 77 ? -20.283 1.699 42.922 1.00 74.81 77 TRP A N 1
ATOM 539 C CA . TRP A 1 77 ? -20.511 2.410 44.181 1.00 74.81 77 TRP A CA 1
ATOM 540 C C . TRP A 1 77 ? -19.182 2.764 44.855 1.00 74.81 77 TRP A C 1
ATOM 542 O O . TRP A 1 77 ? -18.214 1.984 44.697 1.00 74.81 77 TRP A O 1
#

Foldseek 3Di:
DVVVVVVVVVVVVVCVVVCCVVVVDDDPPPPLDFDDDDDDDFDDPPTDTDDQDDTDGPDPDDDDDRDDDDDDDDDPD

Sequence (77 aa):
MARIRTARVIAAVAALPLAFAVLGGVAQADDGRNSTVNSQVAVGAGASNEANNASLNNSPFSVVDQSDTVITFTDLW

Organism: NCBI:txid83291

Secondary structure (DSSP, 8-state):
-HHHHHHHHHHHHHTHHHHHHHHS-------------------STT-----------S-SS----------------